Protein AF-A0A257GU95-F1 (afdb_monomer_lite)

Secondary structure (DSSP, 8-state):
-HHHHHHHHT--GGGGSHHHHHHHHHHHHHHHHHHHHHHHHHH-HHHHHHHHHHHHHHHHHHHTTSTTTS--PPPPS-S----GGGGS---EEEEEEETTS-EEEEETTT-----TT-PPPP-S-PPTT--EEEEEEEETTSEEEEE-TTS-EEEEEGGGS-B--TT-

Structure (mmCIF, N/CA/C/O backbone):
data_AF-A0A257GU95-F1
#
_entry.id   AF-A0A257GU95-F1
#
loop_
_atom_site.group_PDB
_atom_site.id
_atom_site.type_symbol
_atom_site.label_atom_id
_atom_site.label_alt_id
_atom_site.label_comp_id
_atom_site.label_asym_id
_atom_site.label_entity_id
_atom_site.label_seq_id
_atom_site.pdbx_PDB_ins_code
_atom_site.Cartn_x
_atom_site.Cartn_y
_atom_site.Cartn_z
_atom_site.occupancy
_atom_site.B_iso_or_equiv
_atom_site.auth_seq_id
_atom_site.auth_comp_id
_atom_site.auth_asym_id
_atom_site.auth_atom_id
_atom_site.pdbx_PDB_model_num
ATOM 1 N N . SER A 1 1 ? -27.402 2.562 54.698 1.00 84.69 1 SER A N 1
ATOM 2 C CA . SER A 1 1 ? -26.173 3.356 54.507 1.00 84.69 1 SER A CA 1
ATOM 3 C C . SER A 1 1 ? -26.448 4.794 54.907 1.00 84.69 1 SER A C 1
ATOM 5 O O . SER A 1 1 ? -27.525 5.275 54.567 1.00 84.69 1 SER A O 1
ATOM 7 N N . ASP A 1 2 ? -25.516 5.483 55.570 1.00 89.88 2 ASP A N 1
ATOM 8 C CA . ASP A 1 2 ? -25.673 6.904 55.936 1.00 89.88 2 ASP A CA 1
ATOM 9 C C . ASP A 1 2 ? -25.924 7.791 54.706 1.00 89.88 2 ASP A C 1
ATOM 11 O O . ASP A 1 2 ? -26.734 8.711 54.758 1.00 89.88 2 ASP A O 1
ATOM 15 N N . THR A 1 3 ? -25.332 7.449 53.555 1.00 91.06 3 THR A N 1
ATOM 16 C CA . THR A 1 3 ? -25.594 8.129 52.275 1.00 91.06 3 THR A CA 1
ATOM 17 C C . THR A 1 3 ? -27.045 8.007 51.819 1.00 91.06 3 THR A C 1
ATOM 19 O O . THR A 1 3 ? -27.658 9.002 51.457 1.00 91.06 3 THR A O 1
ATOM 22 N N . GLN A 1 4 ? -27.639 6.813 51.890 1.00 88.56 4 GLN A N 1
ATOM 23 C CA . GLN A 1 4 ? -29.052 6.621 51.537 1.00 88.56 4 GLN A CA 1
ATOM 24 C C . GLN A 1 4 ? -29.976 7.385 52.492 1.00 88.56 4 GLN A C 1
ATOM 26 O O . GLN A 1 4 ? -30.967 7.959 52.054 1.00 88.56 4 GLN A O 1
ATOM 31 N N . ALA A 1 5 ? -29.646 7.420 53.788 1.00 90.44 5 ALA A N 1
ATOM 32 C CA . ALA A 1 5 ? -30.417 8.170 54.777 1.00 90.44 5 ALA A CA 1
ATOM 33 C C . ALA A 1 5 ? -30.364 9.686 54.511 1.00 90.44 5 ALA A C 1
ATOM 35 O O . ALA A 1 5 ? -31.396 10.354 54.561 1.00 90.44 5 ALA A O 1
ATOM 36 N N . GLN A 1 6 ? -29.187 10.213 54.162 1.00 90.94 6 GLN A N 1
ATOM 37 C CA . GLN A 1 6 ? -28.996 11.617 53.795 1.00 90.94 6 GLN A CA 1
ATOM 38 C C . GLN A 1 6 ? -29.797 11.996 52.535 1.00 90.94 6 GLN A C 1
ATOM 40 O O . GLN A 1 6 ? -30.464 13.027 52.530 1.00 90.94 6 GLN A O 1
ATOM 45 N N . GLU A 1 7 ? -29.781 11.160 51.492 1.00 89.81 7 GLU A N 1
ATOM 46 C CA . GLU A 1 7 ? -30.531 11.401 50.247 1.00 89.81 7 GLU A CA 1
ATOM 47 C C . GLU A 1 7 ? -32.051 11.360 50.459 1.00 89.81 7 GLU A C 1
ATOM 49 O O . GLU A 1 7 ? -32.787 12.174 49.901 1.00 89.81 7 GLU A O 1
ATOM 54 N N . ILE A 1 8 ? -32.535 10.469 51.332 1.00 87.31 8 ILE A N 1
ATOM 55 C CA . ILE A 1 8 ? -33.953 10.422 51.711 1.00 87.31 8 ILE A CA 1
ATOM 56 C C . ILE A 1 8 ? -34.379 11.729 52.394 1.00 87.31 8 ILE A C 1
ATOM 58 O O . ILE A 1 8 ? -35.437 12.270 52.073 1.00 87.31 8 ILE A O 1
ATOM 62 N N . LEU A 1 9 ? -33.546 12.271 53.289 1.00 88.31 9 LEU A N 1
ATOM 63 C CA . LEU A 1 9 ? -33.808 13.545 53.971 1.00 88.31 9 LEU A CA 1
ATOM 64 C C . LEU A 1 9 ? -33.786 14.753 53.021 1.00 88.31 9 LEU A C 1
ATOM 66 O O . LEU A 1 9 ? -34.431 15.761 53.303 1.00 88.31 9 LEU A O 1
ATOM 70 N N . GLN A 1 10 ? -33.068 14.665 51.899 1.00 88.25 10 GLN A N 1
ATOM 71 C CA . GLN A 1 10 ? -32.977 15.730 50.895 1.00 88.25 10 GLN A CA 1
ATOM 72 C C . GLN A 1 10 ? -34.115 15.707 49.858 1.00 88.25 10 GLN A C 1
ATOM 74 O O . GLN A 1 10 ? -34.178 16.590 48.993 1.00 88.25 10 GLN A O 1
ATOM 79 N N . MET A 1 11 ? -35.035 14.737 49.920 1.00 86.69 11 MET A N 1
ATOM 80 C CA . MET A 1 11 ? -36.146 14.660 48.971 1.00 86.69 11 MET A CA 1
ATOM 81 C C . MET A 1 11 ? -37.065 15.888 49.049 1.00 86.69 11 MET A C 1
ATOM 83 O O . MET A 1 11 ? -37.473 16.345 50.115 1.00 86.69 11 MET A O 1
ATOM 87 N N . ARG A 1 12 ? -37.442 16.414 47.878 1.00 86.38 12 ARG A N 1
ATOM 88 C CA . ARG A 1 12 ? -38.394 17.527 47.743 1.00 86.38 12 ARG A CA 1
ATOM 89 C C . ARG A 1 12 ? -39.807 16.990 47.527 1.00 86.38 12 ARG A C 1
ATOM 91 O O . ARG A 1 12 ? -39.983 16.055 46.754 1.00 86.38 12 ARG A O 1
ATOM 98 N N . LEU A 1 13 ? -40.821 17.653 48.093 1.00 81.50 13 LEU A N 1
ATOM 99 C CA . LEU A 1 13 ? -42.243 17.278 47.941 1.00 81.50 13 LEU A CA 1
ATOM 100 C C . LEU A 1 13 ? -42.692 17.124 46.472 1.00 81.50 13 LEU A C 1
ATOM 102 O O . LEU A 1 13 ? -43.528 16.282 46.170 1.00 81.50 13 LEU A O 1
ATOM 106 N N . GLN A 1 14 ? -42.101 17.885 45.544 1.00 77.38 14 GLN A N 1
ATOM 107 C CA . GLN A 1 14 ? -42.372 17.792 44.100 1.00 77.38 14 GLN A CA 1
ATOM 108 C C . GLN A 1 14 ? -42.017 16.419 43.491 1.00 77.38 14 GLN A C 1
ATOM 110 O O . GLN A 1 14 ? -42.630 16.018 42.506 1.00 77.38 14 GLN A O 1
ATOM 115 N N . ARG A 1 15 ? -41.066 15.684 44.090 1.00 76.62 15 ARG A N 1
ATOM 116 C CA . ARG A 1 15 ? -40.647 14.337 43.657 1.00 76.62 15 ARG A CA 1
ATOM 117 C C . ARG A 1 15 ? -41.579 13.217 44.129 1.00 76.62 15 ARG A C 1
ATOM 119 O O . ARG A 1 15 ? -41.392 12.076 43.736 1.00 76.62 15 ARG A O 1
ATOM 126 N N . LEU A 1 16 ? -42.582 13.533 44.950 1.00 77.31 16 LEU A N 1
ATOM 127 C CA . LEU A 1 16 ? -43.563 12.570 45.467 1.00 77.31 16 LEU A CA 1
ATOM 128 C C . LEU A 1 16 ? -44.843 12.515 44.614 1.00 77.31 16 LEU A C 1
ATOM 130 O O . LEU A 1 16 ? -45.862 11.984 45.050 1.00 77.31 16 LEU A O 1
ATOM 134 N N . THR A 1 17 ? -44.820 13.098 43.413 1.00 88.81 17 THR A N 1
ATOM 135 C CA . THR A 1 17 ? -45.915 12.952 42.447 1.00 88.81 17 THR A CA 1
ATOM 136 C C . THR A 1 17 ? -45.807 11.603 41.735 1.00 88.81 17 THR A C 1
ATOM 138 O O . THR A 1 17 ? -44.704 11.103 41.523 1.00 88.81 17 THR A O 1
ATOM 141 N N . GLY A 1 18 ? -46.940 11.020 41.322 1.00 88.12 18 GLY A N 1
ATOM 142 C CA . GLY A 1 18 ? -46.940 9.719 40.632 1.00 88.12 18 GLY A CA 1
ATOM 143 C C . GLY A 1 18 ? -46.073 9.706 39.366 1.00 88.12 18 GLY A C 1
ATOM 144 O O . GLY A 1 18 ? -45.366 8.742 39.114 1.00 88.12 18 GLY A O 1
ATOM 145 N N . LEU A 1 19 ? -46.028 10.826 38.638 1.00 89.50 19 LEU A N 1
ATOM 146 C CA . LEU A 1 19 ? -45.225 10.958 37.420 1.00 89.50 19 LEU A CA 1
ATOM 147 C C . LEU A 1 19 ? -43.711 10.925 37.693 1.00 89.50 19 LEU A C 1
ATOM 149 O O . LEU A 1 19 ? -42.955 10.387 36.891 1.00 89.50 19 LEU A O 1
ATOM 153 N N . GLU A 1 20 ? -43.256 11.474 38.820 1.00 88.69 20 GLU A N 1
ATOM 154 C CA . GLU A 1 20 ? -41.846 11.389 39.226 1.00 88.69 20 GLU A CA 1
ATOM 155 C C . GLU A 1 20 ? -41.491 9.989 39.742 1.00 88.69 20 GLU A C 1
ATOM 157 O O . GLU A 1 20 ? -40.396 9.498 39.478 1.00 88.69 20 GLU A O 1
ATOM 162 N N . GLN A 1 21 ? -42.430 9.302 40.399 1.00 85.56 21 GLN A N 1
ATOM 163 C CA . GLN A 1 21 ? -42.246 7.905 40.791 1.00 85.56 21 GLN A CA 1
ATOM 164 C C . GLN A 1 21 ? -42.113 6.987 39.568 1.00 85.56 21 GLN A C 1
ATOM 166 O O . GLN A 1 21 ? -41.198 6.165 39.520 1.00 85.56 21 GLN A O 1
ATOM 171 N N . ASP A 1 22 ? -42.975 7.158 38.565 1.00 91.44 22 ASP A N 1
ATOM 172 C CA . ASP A 1 22 ? -42.918 6.381 37.324 1.00 91.44 22 ASP A CA 1
ATOM 173 C C . ASP A 1 22 ? -41.601 6.611 36.570 1.00 91.44 22 ASP A C 1
ATOM 175 O O . ASP A 1 22 ? -41.001 5.652 36.082 1.00 91.44 22 ASP A O 1
ATOM 179 N N . LYS A 1 23 ? -41.099 7.856 36.535 1.00 92.56 23 LYS A N 1
ATOM 180 C CA . LYS A 1 23 ? -39.776 8.173 35.969 1.00 92.56 23 LYS A CA 1
ATOM 181 C C . LYS A 1 23 ? -38.646 7.448 36.690 1.00 92.56 23 LYS A C 1
ATOM 183 O O . LYS A 1 23 ? -37.810 6.855 36.024 1.00 92.56 23 LYS A O 1
ATOM 188 N N . ILE A 1 24 ? -38.636 7.453 38.025 1.00 89.50 24 ILE A N 1
ATOM 189 C CA . ILE A 1 24 ? -37.602 6.762 38.814 1.00 89.50 24 ILE A CA 1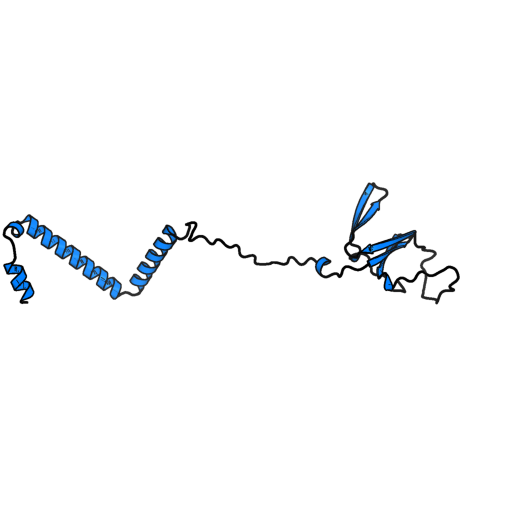
ATOM 190 C C . ILE A 1 24 ? -37.640 5.255 38.546 1.00 89.50 24 ILE A C 1
ATOM 192 O O . ILE A 1 24 ? -36.600 4.614 38.424 1.00 89.50 24 ILE A O 1
ATOM 196 N N . VAL A 1 25 ? -38.836 4.671 38.437 1.00 92.75 25 VAL A N 1
ATOM 197 C CA . VAL A 1 25 ? -38.987 3.246 38.116 1.00 92.75 25 VAL A CA 1
ATOM 198 C C . VAL A 1 25 ? -38.513 2.944 36.692 1.00 92.75 25 VAL A C 1
ATOM 200 O O . VAL A 1 25 ? -37.932 1.883 36.468 1.00 92.75 25 VAL A O 1
ATOM 203 N N . ALA A 1 26 ? -38.750 3.844 35.735 1.00 95.94 26 ALA A N 1
ATOM 204 C CA . ALA A 1 26 ? -38.247 3.710 34.371 1.00 95.94 26 ALA A CA 1
ATOM 205 C C . ALA A 1 26 ? -36.714 3.800 34.324 1.00 95.94 26 ALA A C 1
ATOM 207 O O . ALA A 1 26 ? -36.079 2.870 33.836 1.00 95.94 26 ALA A O 1
ATOM 208 N N . GLU A 1 27 ? -36.129 4.836 34.927 1.00 95.44 27 GLU A N 1
ATOM 209 C CA . GLU A 1 27 ? -34.675 5.030 35.017 1.00 95.44 27 GLU A CA 1
ATOM 210 C C . GLU A 1 27 ? -34.001 3.840 35.712 1.00 95.44 27 GLU A C 1
ATOM 212 O O . GLU A 1 27 ? -33.011 3.308 35.223 1.00 95.44 27 GLU A O 1
ATOM 217 N N . TYR A 1 28 ? -34.581 3.337 36.807 1.00 96.00 28 TYR A N 1
ATOM 218 C CA . TYR A 1 28 ? -34.086 2.131 37.468 1.00 96.00 28 TYR A CA 1
ATOM 219 C C . TYR A 1 28 ? -34.043 0.926 36.519 1.00 96.00 28 TYR A C 1
ATOM 221 O O . TYR A 1 28 ? -33.064 0.182 36.519 1.00 96.00 28 TYR A O 1
ATOM 229 N N . LYS A 1 29 ? -35.084 0.719 35.702 1.00 96.88 29 LYS A N 1
ATOM 230 C CA . LYS A 1 29 ? -35.111 -0.384 34.729 1.00 96.88 29 LYS A CA 1
ATOM 231 C C . LYS A 1 29 ? -34.067 -0.206 33.630 1.00 96.88 29 LYS A C 1
ATOM 233 O O . LYS A 1 29 ? -33.438 -1.192 33.263 1.00 96.88 29 LYS A O 1
ATOM 238 N N . GLU A 1 30 ? -33.885 1.013 33.128 1.00 97.62 30 GLU A N 1
ATOM 239 C CA . GLU A 1 30 ? -32.867 1.336 32.120 1.00 97.62 30 GLU A CA 1
ATOM 240 C C . GLU A 1 30 ? -31.460 1.066 32.660 1.00 97.62 30 GLU A C 1
ATOM 242 O O . GLU A 1 30 ? -30.712 0.297 32.062 1.00 97.62 30 GLU A O 1
ATOM 247 N N . VAL A 1 31 ? -31.143 1.581 33.852 1.00 97.44 31 VAL A N 1
ATOM 248 C CA . VAL A 1 31 ? -29.845 1.360 34.508 1.00 97.44 31 VAL A CA 1
ATOM 249 C C . VAL A 1 31 ? -29.598 -0.127 34.767 1.00 97.44 31 VAL A C 1
ATOM 251 O O . VAL A 1 31 ? -28.495 -0.622 34.546 1.00 97.44 31 VAL A O 1
ATOM 254 N N . MET A 1 32 ? -30.612 -0.875 35.211 1.00 97.25 32 MET A N 1
ATOM 255 C CA . MET A 1 32 ? -30.470 -2.320 35.410 1.00 97.25 32 MET A CA 1
ATOM 256 C C . MET A 1 32 ? -30.204 -3.068 34.096 1.00 97.25 32 MET A C 1
ATOM 258 O O . MET A 1 32 ? -29.413 -4.010 34.103 1.00 97.25 32 MET A O 1
ATOM 262 N N . ALA A 1 33 ? -30.816 -2.645 32.987 1.00 97.56 33 ALA A N 1
ATOM 263 C CA . ALA A 1 33 ? -30.570 -3.223 31.667 1.00 97.56 33 ALA A CA 1
ATOM 264 C C . ALA A 1 33 ? -29.155 -2.905 31.151 1.00 97.56 33 ALA A C 1
ATOM 266 O O . ALA A 1 33 ? -28.490 -3.788 30.613 1.00 97.56 33 ALA A O 1
ATOM 267 N N . GLU A 1 34 ? -28.661 -1.681 31.363 1.00 97.56 34 GLU A N 1
ATOM 268 C CA . GLU A 1 34 ? -27.276 -1.313 31.036 1.00 97.56 34 GLU A CA 1
ATOM 269 C C . GLU A 1 34 ? -26.266 -2.136 31.840 1.00 97.56 34 GLU A C 1
ATOM 271 O O . GLU A 1 34 ? -25.295 -2.646 31.284 1.00 97.56 34 GLU A O 1
ATOM 276 N N . ILE A 1 35 ? -26.503 -2.319 33.144 1.00 97.25 35 ILE A N 1
ATOM 277 C CA . ILE A 1 35 ? -25.641 -3.149 33.996 1.00 97.25 35 ILE A CA 1
ATOM 278 C C . ILE A 1 35 ? -25.596 -4.588 33.476 1.00 97.25 35 ILE A C 1
ATOM 280 O O . ILE A 1 35 ? -24.518 -5.179 33.422 1.00 97.25 35 ILE A O 1
ATOM 284 N N . GLU A 1 36 ? -26.743 -5.156 33.098 1.00 97.38 36 GLU A N 1
ATOM 285 C CA . GLU A 1 36 ? -26.806 -6.504 32.530 1.00 97.38 36 GLU A CA 1
ATOM 286 C C . GLU A 1 36 ? -25.997 -6.604 31.231 1.00 97.38 36 GLU A C 1
ATOM 288 O O . GLU A 1 36 ? -25.194 -7.529 31.083 1.00 97.38 36 GLU A O 1
ATOM 293 N N . ASP A 1 37 ? -26.131 -5.626 30.332 1.00 96.62 37 ASP A N 1
ATOM 294 C CA . ASP A 1 37 ? -25.375 -5.605 29.080 1.00 96.62 37 ASP A CA 1
ATOM 295 C C . ASP A 1 37 ? -23.864 -5.466 29.316 1.00 96.62 37 ASP A C 1
ATOM 297 O O . ASP A 1 37 ? -23.074 -6.234 28.761 1.00 96.62 37 ASP A O 1
ATOM 301 N N . PHE A 1 38 ? -23.444 -4.559 30.202 1.00 96.62 38 PHE A N 1
ATOM 302 C CA . PHE A 1 38 ? -22.032 -4.388 30.546 1.00 96.62 38 PHE A CA 1
ATOM 303 C C . PHE A 1 38 ? -21.440 -5.637 31.197 1.00 96.62 38 PHE A C 1
ATOM 305 O O . PHE A 1 38 ? -20.312 -6.018 30.879 1.00 96.62 38 PHE A O 1
ATOM 312 N N . LEU A 1 39 ? -22.185 -6.309 32.077 1.00 96.75 39 LEU A N 1
ATOM 313 C CA . LEU A 1 39 ? -21.743 -7.575 32.658 1.00 96.75 39 LEU A CA 1
ATOM 314 C C . LEU A 1 39 ? -21.618 -8.670 31.596 1.00 96.75 39 LEU A C 1
ATOM 316 O O . LEU A 1 39 ? -20.654 -9.434 31.640 1.00 96.75 39 LEU A O 1
ATOM 320 N N . ASP A 1 40 ? -22.529 -8.730 30.624 1.00 96.69 40 ASP A N 1
ATOM 321 C CA . ASP A 1 40 ? -22.445 -9.695 29.527 1.00 96.69 40 ASP A CA 1
ATOM 322 C C . ASP A 1 40 ? -21.246 -9.422 28.602 1.00 96.69 40 ASP A C 1
ATOM 324 O O . ASP A 1 40 ? -20.558 -10.361 28.193 1.00 96.69 40 ASP A O 1
ATOM 328 N N . ILE A 1 41 ? -20.929 -8.148 28.339 1.00 96.00 41 ILE A N 1
ATOM 329 C CA . ILE A 1 41 ? -19.714 -7.740 27.614 1.00 96.00 41 ILE A CA 1
ATOM 330 C C . ILE A 1 41 ? -18.458 -8.169 28.382 1.00 96.00 41 ILE A C 1
ATOM 332 O O . ILE A 1 41 ? -17.557 -8.772 27.798 1.00 96.00 41 ILE A O 1
ATOM 336 N N . LEU A 1 42 ? -18.394 -7.899 29.690 1.00 95.25 42 LEU A N 1
ATOM 337 C CA . LEU A 1 42 ? -17.243 -8.259 30.526 1.00 95.25 42 LEU A CA 1
ATOM 338 C C . LEU A 1 42 ? -17.074 -9.779 30.673 1.00 95.25 42 LEU A C 1
ATOM 340 O O . LEU A 1 42 ? -15.947 -10.263 30.781 1.00 95.25 42 LEU A O 1
ATOM 344 N N . ALA A 1 43 ? -18.172 -10.536 30.667 1.00 96.69 43 ALA A N 1
ATOM 345 C CA . ALA A 1 43 ? -18.152 -11.990 30.793 1.00 96.69 43 ALA A CA 1
ATOM 346 C C . ALA A 1 43 ? -17.767 -12.713 29.491 1.00 96.69 43 ALA A C 1
ATOM 348 O O . ALA A 1 43 ? -17.253 -13.833 29.551 1.00 96.69 43 ALA A O 1
ATOM 349 N N . LYS A 1 44 ? -18.014 -12.107 28.320 1.00 96.81 44 LYS A N 1
ATOM 350 C CA . LYS A 1 44 ? -17.821 -12.734 27.001 1.00 96.81 44 LYS A CA 1
ATOM 351 C C . LYS A 1 44 ? -16.776 -11.982 26.160 1.00 96.81 44 LYS A C 1
ATOM 353 O O . LYS A 1 44 ? -17.129 -11.059 25.426 1.00 96.81 44 LYS A O 1
ATOM 358 N N . PRO A 1 45 ? -15.507 -12.434 26.140 1.00 94.81 45 PRO A N 1
ATOM 359 C CA . PRO A 1 45 ? -14.449 -11.829 25.318 1.00 94.81 45 PRO A CA 1
ATOM 360 C C . PRO A 1 45 ? -14.766 -11.755 23.812 1.00 94.81 45 PRO A C 1
ATOM 362 O O . PRO A 1 45 ? -14.286 -10.865 23.108 1.00 94.81 45 PRO A O 1
ATOM 365 N N . GLU A 1 46 ? -15.594 -12.673 23.307 1.00 95.81 46 GLU A N 1
ATOM 366 C CA . GLU A 1 46 ? -16.073 -12.660 21.920 1.00 95.81 46 GLU A CA 1
ATOM 367 C C . GLU A 1 46 ? -16.902 -11.404 21.617 1.00 95.81 46 GLU A C 1
ATOM 369 O O . GLU A 1 46 ? -16.689 -10.774 20.583 1.00 95.81 46 GLU A O 1
ATOM 374 N N . ARG A 1 47 ? -17.777 -10.976 22.543 1.00 95.31 47 ARG A N 1
ATOM 375 C CA . ARG A 1 47 ? -18.562 -9.739 22.394 1.00 95.31 47 ARG A CA 1
ATOM 376 C C . ARG A 1 47 ? -17.664 -8.514 22.307 1.00 95.31 47 ARG A C 1
ATOM 378 O O . ARG A 1 47 ? -17.889 -7.663 21.456 1.00 95.31 47 ARG A O 1
ATOM 385 N N . VAL A 1 48 ? -16.627 -8.450 23.141 1.00 95.38 48 VAL A N 1
ATOM 386 C CA . VAL A 1 48 ? -15.642 -7.357 23.106 1.00 95.38 48 VAL A CA 1
ATOM 387 C C . VAL A 1 48 ? -14.966 -7.292 21.737 1.00 95.38 48 VAL A C 1
ATOM 389 O O . VAL A 1 48 ? -14.814 -6.217 21.167 1.00 95.38 48 VAL A O 1
ATOM 392 N N . SER A 1 49 ? -14.605 -8.448 21.177 1.00 95.12 49 SER A N 1
ATOM 393 C CA . SER A 1 49 ? -13.957 -8.520 19.864 1.00 95.12 49 SER A CA 1
ATOM 394 C C . SER A 1 49 ? -14.880 -8.058 18.731 1.00 95.12 49 SER A C 1
ATOM 396 O O . SER A 1 49 ? -14.414 -7.390 17.811 1.00 95.12 49 SER A O 1
ATOM 398 N N . VAL A 1 50 ? -16.179 -8.374 18.812 1.00 97.12 50 VAL A N 1
ATOM 399 C CA . VAL A 1 50 ? -17.198 -7.873 17.873 1.00 97.12 50 VAL A CA 1
ATOM 400 C C . VAL A 1 50 ? -17.320 -6.353 17.973 1.00 97.12 50 VAL A C 1
ATOM 402 O O . VAL A 1 50 ? -17.177 -5.682 16.957 1.00 97.12 50 VAL A O 1
ATOM 405 N N . ILE A 1 51 ? -17.466 -5.808 19.187 1.00 96.62 51 ILE A N 1
ATOM 406 C CA . ILE A 1 51 ? -17.561 -4.355 19.419 1.00 96.62 51 ILE A CA 1
ATOM 407 C C . ILE A 1 51 ? -16.333 -3.634 18.849 1.00 96.62 51 ILE A C 1
ATOM 409 O O . ILE A 1 51 ? -16.477 -2.683 18.086 1.00 96.62 51 ILE A O 1
ATOM 413 N N . ILE A 1 52 ? -15.124 -4.127 19.137 1.00 96.44 52 ILE A N 1
ATOM 414 C CA . ILE A 1 52 ? -13.881 -3.558 18.594 1.00 96.44 52 ILE A CA 1
ATOM 415 C C . ILE A 1 52 ? -13.878 -3.608 17.061 1.00 96.44 52 ILE A C 1
ATOM 417 O O . ILE A 1 52 ? -13.484 -2.641 16.410 1.00 96.44 52 ILE A O 1
ATOM 421 N N . GLY A 1 53 ? -14.287 -4.733 16.469 1.00 97.12 53 GLY A N 1
ATOM 422 C CA . GLY A 1 53 ? -14.347 -4.893 15.017 1.00 97.12 53 GLY A CA 1
ATOM 423 C C . GLY A 1 53 ? -15.301 -3.897 14.358 1.00 97.12 53 GLY A C 1
ATOM 424 O O . GLY A 1 53 ? -14.933 -3.262 13.365 1.00 97.12 53 GLY A O 1
ATOM 425 N N . ASP A 1 54 ? -16.483 -3.724 14.943 1.00 97.44 54 ASP A N 1
ATOM 426 C CA . ASP A 1 54 ? -17.507 -2.802 14.462 1.00 97.44 54 ASP A CA 1
ATOM 427 C C . ASP A 1 54 ? -17.038 -1.345 14.585 1.00 97.44 54 ASP A C 1
ATOM 429 O O . ASP A 1 54 ? -17.082 -0.598 13.605 1.00 97.44 54 ASP A O 1
ATOM 433 N N . GLU A 1 55 ? -16.489 -0.951 15.738 1.00 96.88 55 GLU A N 1
ATOM 434 C CA . GLU A 1 55 ? -15.950 0.396 15.966 1.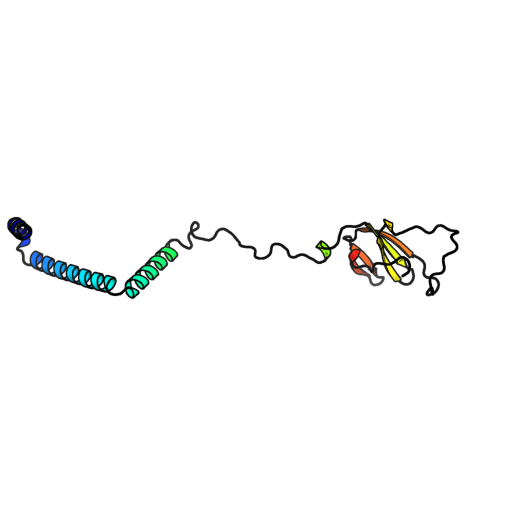00 96.88 55 GLU A CA 1
ATOM 435 C C . GLU A 1 55 ? -14.795 0.728 15.009 1.00 96.88 55 GLU A C 1
ATOM 437 O O . GLU A 1 55 ? -14.786 1.790 14.379 1.00 96.88 55 GLU A O 1
ATOM 442 N N . LEU A 1 56 ? -13.841 -0.192 14.821 1.00 95.88 56 LEU A N 1
ATOM 443 C CA . LEU A 1 56 ? -12.761 -0.021 13.841 1.00 95.88 56 LEU A CA 1
ATOM 444 C C . LEU A 1 56 ? -13.304 0.075 12.409 1.00 95.88 56 LEU A C 1
ATOM 446 O O . LEU A 1 56 ? -12.770 0.829 11.587 1.00 95.88 56 LEU A O 1
ATOM 450 N N . GLY A 1 57 ? -14.370 -0.668 12.106 1.00 94.88 57 GLY A N 1
ATOM 451 C CA . GLY A 1 57 ? -15.104 -0.581 10.849 1.00 94.88 57 GLY A CA 1
ATOM 452 C C . GLY A 1 57 ? -15.694 0.811 10.623 1.00 94.88 57 GLY A C 1
ATOM 453 O O . GLY A 1 57 ? -15.478 1.394 9.557 1.00 94.88 57 GLY A O 1
ATOM 454 N N . HIS A 1 58 ? -16.364 1.369 11.632 1.00 95.06 58 HIS A N 1
ATOM 455 C CA . HIS A 1 58 ? -16.916 2.724 11.599 1.00 95.06 58 HIS A CA 1
ATOM 456 C C . HIS A 1 58 ? -15.829 3.782 11.382 1.00 95.06 58 HIS A C 1
ATOM 458 O O . HIS A 1 58 ? -15.939 4.588 10.457 1.00 95.06 58 HIS A O 1
ATOM 464 N N . VAL A 1 59 ? -14.724 3.715 12.131 1.00 92.44 59 VAL A N 1
ATOM 465 C CA . VAL A 1 59 ? -13.583 4.634 11.966 1.00 92.44 59 VAL A CA 1
ATOM 466 C C . VAL A 1 59 ? -12.996 4.541 10.554 1.00 92.44 59 VAL A C 1
ATOM 468 O O . VAL A 1 59 ? -12.699 5.555 9.919 1.00 92.44 59 VAL A O 1
ATOM 471 N N . LYS A 1 60 ? -12.850 3.327 10.010 1.00 89.94 60 LYS A N 1
ATOM 472 C CA . LYS A 1 60 ? -12.367 3.133 8.637 1.00 89.94 60 LYS A CA 1
ATOM 473 C C . LYS A 1 60 ? -13.325 3.727 7.601 1.00 89.94 60 LYS A C 1
ATOM 475 O O . LYS A 1 60 ? -12.848 4.261 6.601 1.00 89.94 60 LYS A O 1
ATOM 480 N N . GLN A 1 61 ? -14.638 3.625 7.795 1.00 89.44 61 GLN A N 1
ATOM 481 C CA . GLN A 1 61 ? -15.622 4.208 6.877 1.00 89.44 61 GLN A CA 1
ATOM 482 C C . GLN A 1 61 ? -15.608 5.737 6.929 1.00 89.44 61 GLN A C 1
ATOM 484 O O . GLN A 1 61 ? -15.613 6.378 5.882 1.00 89.44 61 GLN A O 1
ATOM 489 N N . GLU A 1 62 ? -15.529 6.310 8.128 1.00 90.31 62 GLU A N 1
ATOM 490 C CA . GLU A 1 62 ? -15.550 7.758 8.330 1.00 90.31 62 GLU A CA 1
ATOM 491 C C . GLU A 1 62 ? -14.252 8.434 7.848 1.00 90.31 62 GLU A C 1
ATOM 493 O O . GLU A 1 62 ? -14.292 9.498 7.227 1.00 90.31 62 GLU A O 1
ATOM 498 N N . PHE A 1 63 ? -13.090 7.799 8.058 1.00 87.69 63 PHE A N 1
ATOM 499 C CA . PHE A 1 63 ? -11.786 8.433 7.814 1.00 87.69 63 PHE A CA 1
ATOM 500 C C . PHE A 1 63 ? -10.921 7.771 6.732 1.00 87.69 63 PHE A C 1
ATOM 502 O O . PHE A 1 63 ? -9.989 8.400 6.225 1.00 87.69 63 PHE A O 1
ATOM 509 N N . GLY A 1 64 ? -11.195 6.524 6.344 1.00 82.19 64 GLY A N 1
ATOM 510 C CA . GLY A 1 64 ? -10.286 5.722 5.515 1.00 82.19 64 GLY A CA 1
ATOM 511 C C . GLY A 1 64 ? -10.168 6.171 4.057 1.00 82.19 64 GLY A C 1
ATOM 512 O O . GLY A 1 64 ? -9.109 6.005 3.456 1.00 82.19 64 GLY A O 1
ATOM 513 N N . GLN A 1 65 ? -11.221 6.760 3.482 1.00 74.56 65 GLN A N 1
ATOM 514 C CA . GLN A 1 65 ? -11.212 7.255 2.094 1.00 74.56 65 GLN A CA 1
ATOM 515 C C . GLN A 1 65 ? -10.979 8.766 1.980 1.00 74.56 65 GLN A C 1
ATOM 517 O O . GLN A 1 65 ? -10.907 9.312 0.879 1.00 74.56 65 GLN A O 1
ATOM 522 N N . THR A 1 66 ? -10.825 9.458 3.105 1.00 81.75 66 THR A N 1
ATOM 523 C CA . THR A 1 66 ? -10.512 10.886 3.112 1.00 81.75 66 THR A CA 1
ATOM 524 C C . THR A 1 66 ? -9.129 11.117 2.499 1.00 81.75 66 THR A C 1
ATOM 526 O O . THR A 1 66 ? -8.247 10.266 2.588 1.00 81.75 66 THR A O 1
ATOM 529 N N . LYS A 1 67 ? -8.886 12.300 1.919 1.00 70.00 67 LYS A N 1
ATOM 530 C CA . LYS A 1 67 ? -7.580 12.699 1.345 1.00 70.00 67 LYS A CA 1
ATOM 531 C C . LYS A 1 67 ? -6.378 12.451 2.282 1.00 70.00 67 LYS A C 1
ATOM 533 O O . LYS A 1 67 ? -5.263 12.269 1.803 1.00 70.00 67 LYS A O 1
ATOM 538 N N . LEU A 1 68 ? -6.603 12.475 3.600 1.00 73.50 68 LEU A N 1
ATOM 539 C CA . LEU A 1 68 ? -5.620 12.146 4.640 1.00 73.50 68 LEU A CA 1
ATOM 540 C C . LEU A 1 68 ? -5.425 10.633 4.853 1.00 73.50 68 LEU A C 1
ATOM 542 O O . LEU A 1 68 ? -4.302 10.216 5.114 1.00 73.50 68 LEU A O 1
ATOM 546 N N . GLY A 1 69 ? -6.491 9.833 4.755 1.00 73.62 69 GLY A N 1
ATOM 547 C CA . GLY A 1 69 ? -6.472 8.384 5.000 1.00 73.62 69 GLY A CA 1
ATOM 548 C C . GLY A 1 69 ? -6.122 7.548 3.766 1.00 73.62 69 GLY A C 1
ATOM 549 O O . GLY A 1 69 ? -5.567 6.457 3.891 1.00 73.62 69 GLY A O 1
ATOM 550 N N . ALA A 1 70 ? -6.389 8.070 2.567 1.00 81.69 70 ALA A N 1
ATOM 551 C CA . ALA A 1 70 ? -6.060 7.394 1.323 1.00 81.69 70 ALA A CA 1
ATOM 552 C C . ALA A 1 70 ? -4.539 7.294 1.129 1.00 81.69 70 ALA A C 1
ATOM 554 O O . ALA A 1 70 ? -3.788 8.257 1.322 1.00 81.69 70 ALA A O 1
ATOM 555 N N . ARG A 1 71 ? -4.075 6.122 0.681 1.00 83.12 71 ARG A N 1
ATOM 556 C CA . ARG A 1 71 ? -2.667 5.914 0.340 1.00 83.12 71 ARG A CA 1
ATOM 557 C C . ARG A 1 71 ? -2.271 6.854 -0.800 1.00 83.12 71 ARG A C 1
ATOM 559 O O . ARG A 1 71 ? -2.779 6.748 -1.909 1.00 83.12 71 ARG A O 1
ATOM 566 N N . ARG A 1 72 ? -1.321 7.748 -0.524 1.00 84.56 72 ARG A N 1
ATOM 567 C CA . ARG A 1 72 ? -0.815 8.727 -1.501 1.00 84.56 72 ARG A CA 1
ATOM 568 C C . ARG A 1 72 ? 0.280 8.173 -2.414 1.00 84.56 72 ARG A C 1
ATOM 570 O O . ARG A 1 72 ? 0.499 8.720 -3.486 1.00 84.56 72 ARG A O 1
ATOM 577 N N . SER A 1 73 ? 0.997 7.145 -1.966 1.00 86.00 73 SER A N 1
ATOM 578 C CA . SER A 1 73 ? 2.122 6.551 -2.689 1.00 86.00 73 SER A CA 1
ATOM 579 C C . SER A 1 73 ? 1.691 5.377 -3.564 1.00 86.00 73 SER A C 1
ATOM 581 O O . SER A 1 73 ? 0.872 4.552 -3.155 1.00 86.00 73 SER A O 1
ATOM 583 N N . LEU A 1 74 ? 2.300 5.280 -4.744 1.00 84.00 74 LEU A N 1
ATOM 584 C CA . LEU A 1 74 ? 2.258 4.099 -5.600 1.00 84.00 74 LEU A CA 1
ATOM 585 C C . LEU A 1 74 ? 3.437 3.186 -5.232 1.00 84.00 74 LEU A C 1
ATOM 587 O O . LEU A 1 74 ? 4.524 3.679 -4.939 1.00 84.00 74 LEU A O 1
ATOM 591 N N . VAL A 1 75 ? 3.226 1.870 -5.228 1.00 83.06 75 VAL A N 1
ATOM 592 C CA . VAL A 1 75 ? 4.328 0.898 -5.151 1.00 83.06 75 VAL A CA 1
ATOM 593 C C . VAL A 1 75 ? 4.538 0.334 -6.536 1.00 83.06 75 VAL A C 1
ATOM 595 O O . VAL A 1 75 ? 3.645 -0.311 -7.078 1.00 83.06 75 VAL A O 1
ATOM 598 N N . GLU A 1 76 ? 5.722 0.568 -7.082 1.00 81.44 76 GLU A N 1
ATOM 599 C CA . GLU A 1 76 ? 6.176 -0.095 -8.296 1.00 81.44 76 GLU A CA 1
ATOM 600 C C . GLU A 1 76 ? 6.905 -1.380 -7.907 1.00 81.44 76 GLU A C 1
ATOM 602 O O . GLU A 1 76 ? 7.858 -1.366 -7.131 1.00 81.44 76 GLU A O 1
ATOM 607 N N . HIS A 1 77 ? 6.410 -2.511 -8.408 1.00 71.19 77 HIS A N 1
ATOM 608 C CA . HIS A 1 77 ? 6.940 -3.837 -8.083 1.00 71.19 77 HIS A CA 1
ATOM 609 C C . HIS A 1 77 ? 8.149 -4.240 -8.941 1.00 71.19 77 HIS A C 1
ATOM 611 O O . HIS A 1 77 ? 8.850 -5.184 -8.586 1.00 71.19 77 HIS A O 1
ATOM 617 N N . SER A 1 78 ? 8.412 -3.532 -10.040 1.00 68.81 78 SER A N 1
ATOM 618 C CA . SER A 1 78 ? 9.592 -3.718 -10.883 1.00 68.81 78 SER A CA 1
ATOM 619 C C . SER A 1 78 ? 10.044 -2.359 -11.402 1.00 68.81 78 SER A C 1
ATOM 621 O O . SER A 1 78 ? 9.251 -1.651 -12.015 1.00 68.81 78 SER A O 1
ATOM 623 N N . SER A 1 79 ? 11.298 -1.988 -11.141 1.00 60.66 79 SER A N 1
ATOM 624 C CA . SER A 1 79 ? 11.905 -0.746 -11.640 1.00 60.66 79 SER A CA 1
ATOM 625 C C . SER A 1 79 ? 12.802 -0.973 -12.862 1.00 60.66 79 SER A C 1
ATOM 627 O O . SER A 1 79 ? 13.491 -0.050 -13.286 1.00 60.66 79 SER A O 1
ATOM 629 N N . PHE A 1 80 ? 12.837 -2.196 -13.403 1.00 61.16 80 PHE A N 1
ATOM 630 C CA . PHE A 1 80 ? 13.745 -2.587 -14.478 1.00 61.16 80 PHE A CA 1
ATOM 631 C C . PHE A 1 80 ? 13.097 -3.636 -15.390 1.00 61.16 80 PHE A C 1
ATOM 633 O O . PHE A 1 80 ? 13.198 -4.834 -15.131 1.00 61.16 80 PHE 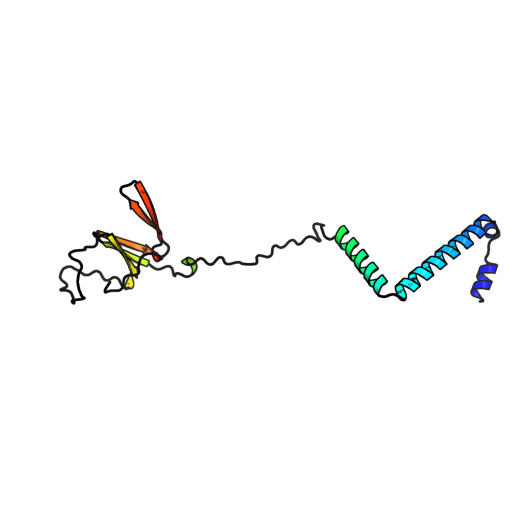A O 1
ATOM 640 N N . ASP A 1 81 ? 12.478 -3.198 -16.486 1.00 63.88 81 ASP A N 1
ATOM 641 C CA . ASP A 1 81 ? 12.409 -4.028 -17.694 1.00 63.88 81 ASP A CA 1
ATOM 642 C C . ASP A 1 81 ? 13.785 -3.932 -18.367 1.00 63.88 81 ASP A C 1
ATOM 644 O O . ASP A 1 81 ? 14.013 -3.086 -19.228 1.00 63.88 81 ASP A O 1
ATOM 648 N N . LEU A 1 82 ? 14.748 -4.736 -17.898 1.00 69.06 82 LEU A N 1
ATOM 649 C CA . LEU A 1 82 ? 16.053 -4.854 -18.553 1.00 69.06 82 LEU A CA 1
ATOM 650 C C . LEU A 1 82 ? 15.845 -5.530 -19.905 1.00 69.06 82 LEU A C 1
ATOM 652 O O . LEU A 1 82 ? 15.508 -6.714 -19.979 1.00 69.06 82 LEU A O 1
ATOM 656 N N . SER A 1 83 ? 16.053 -4.775 -20.975 1.00 71.38 83 SER A N 1
ATOM 657 C CA . SER A 1 83 ? 16.109 -5.323 -22.319 1.00 71.38 83 SER A CA 1
ATOM 658 C C . SER A 1 83 ? 17.462 -6.006 -22.536 1.00 71.38 83 SER A C 1
ATOM 660 O O . SER A 1 83 ? 18.459 -5.683 -21.890 1.00 71.38 83 SER A O 1
ATOM 662 N N . THR A 1 84 ? 17.538 -6.969 -23.458 1.00 78.69 84 THR A N 1
ATOM 663 C CA . THR A 1 84 ? 18.822 -7.599 -23.816 1.00 78.69 84 THR A CA 1
ATOM 664 C C . THR A 1 84 ? 19.842 -6.586 -24.333 1.00 78.69 84 THR A C 1
ATOM 666 O O . THR A 1 84 ? 21.038 -6.810 -24.179 1.00 78.69 84 THR A O 1
ATOM 669 N N . GLU A 1 85 ? 19.375 -5.476 -24.911 1.00 81.75 85 GLU A N 1
ATOM 670 C CA . GLU A 1 85 ? 20.213 -4.361 -25.355 1.00 81.75 85 GLU A CA 1
ATOM 671 C C . GLU A 1 85 ? 20.952 -3.703 -24.179 1.00 81.75 85 GLU A C 1
ATOM 673 O O . GLU A 1 85 ? 22.143 -3.437 -24.297 1.00 81.75 85 GLU A O 1
ATOM 678 N N . ASP A 1 86 ? 20.312 -3.561 -23.012 1.00 83.06 86 ASP A N 1
ATOM 679 C CA . ASP A 1 86 ? 20.916 -2.932 -21.824 1.00 83.06 86 ASP A CA 1
ATOM 680 C C . ASP A 1 86 ? 22.106 -3.725 -21.247 1.00 83.06 86 ASP A C 1
ATOM 682 O O . ASP A 1 86 ? 22.901 -3.197 -20.468 1.00 83.06 86 ASP A O 1
ATOM 686 N N . LEU A 1 87 ? 22.241 -5.004 -21.617 1.00 86.81 87 LEU A N 1
ATOM 687 C CA . LEU A 1 87 ? 23.354 -5.869 -21.210 1.00 86.81 87 LEU A CA 1
ATOM 688 C C . LEU A 1 87 ? 24.556 -5.793 -22.164 1.00 86.81 87 LEU A C 1
ATOM 690 O O . LEU A 1 87 ? 25.612 -6.357 -21.867 1.00 86.81 87 LEU A O 1
ATOM 694 N N . ILE A 1 88 ? 24.406 -5.136 -23.314 1.00 88.75 88 ILE A N 1
ATOM 695 C CA . ILE A 1 88 ? 25.432 -5.055 -24.352 1.00 88.75 88 ILE A CA 1
ATOM 696 C C . ILE A 1 88 ? 26.194 -3.745 -24.177 1.00 88.75 88 ILE A C 1
ATOM 698 O O . ILE A 1 88 ? 25.615 -2.683 -23.988 1.00 88.75 88 ILE A O 1
ATOM 702 N N . THR A 1 89 ? 27.524 -3.792 -24.232 1.00 91.06 89 THR A N 1
ATOM 703 C CA . THR A 1 89 ? 28.340 -2.587 -24.064 1.00 91.06 89 THR A CA 1
ATOM 704 C C . THR A 1 89 ? 28.428 -1.785 -25.367 1.00 91.06 89 THR A C 1
ATOM 706 O O . THR A 1 89 ? 28.801 -2.347 -26.403 1.00 91.06 89 THR A O 1
ATOM 709 N N . PRO A 1 90 ? 28.156 -0.462 -25.340 1.00 92.75 90 PRO A N 1
ATOM 710 C CA . PRO A 1 90 ? 28.357 0.405 -26.494 1.00 92.75 90 PRO A CA 1
ATOM 711 C C . PRO A 1 90 ? 29.812 0.374 -26.966 1.00 92.75 90 PRO A C 1
ATOM 713 O O . PRO A 1 90 ? 30.716 0.836 -26.270 1.00 92.75 90 PRO A O 1
ATOM 716 N N . THR A 1 91 ? 30.046 -0.173 -28.156 1.00 91.81 91 THR A N 1
ATOM 717 C CA . THR A 1 91 ? 31.379 -0.284 -28.762 1.00 91.81 91 THR A CA 1
ATOM 718 C C . THR A 1 91 ? 31.327 -0.028 -30.263 1.00 91.81 91 THR A C 1
ATOM 720 O O . THR A 1 91 ? 30.324 -0.319 -30.919 1.00 91.81 91 THR A O 1
ATOM 723 N N . ASP A 1 92 ? 32.411 0.532 -30.806 1.00 93.62 92 ASP A N 1
ATOM 724 C CA . ASP A 1 92 ? 32.536 0.790 -32.239 1.00 93.62 92 ASP A CA 1
ATOM 725 C C . ASP A 1 92 ? 32.927 -0.487 -32.983 1.00 93.62 92 ASP A C 1
ATOM 727 O O . ASP A 1 92 ? 33.972 -1.107 -32.736 1.00 93.62 92 ASP A O 1
ATOM 731 N N . MET A 1 93 ? 32.080 -0.852 -33.936 1.00 91.94 93 MET A N 1
ATOM 732 C CA . MET A 1 93 ? 32.189 -2.058 -34.738 1.00 91.94 93 MET A CA 1
ATOM 733 C C . MET A 1 93 ? 32.429 -1.687 -36.196 1.00 91.94 93 MET A C 1
ATOM 735 O O . MET A 1 93 ? 31.860 -0.733 -36.728 1.00 91.94 93 MET A O 1
ATOM 739 N N . VAL A 1 94 ? 33.258 -2.477 -36.869 1.00 91.94 94 VAL A N 1
ATOM 740 C CA . VAL A 1 94 ? 33.383 -2.460 -38.325 1.00 91.94 94 VAL A CA 1
ATOM 741 C C . VAL A 1 94 ? 32.397 -3.476 -38.875 1.00 91.94 94 VAL A C 1
ATOM 743 O O . VAL A 1 94 ? 32.545 -4.677 -38.637 1.00 91.94 94 VAL A O 1
ATOM 746 N N . VAL A 1 95 ? 31.401 -2.994 -39.611 1.00 91.62 95 VAL A N 1
ATOM 747 C CA . VAL A 1 95 ? 30.421 -3.830 -40.305 1.00 91.62 95 VAL A CA 1
ATOM 748 C C . VAL A 1 95 ? 30.857 -3.973 -41.758 1.00 91.62 95 VAL A C 1
ATOM 750 O O . VAL A 1 95 ? 31.117 -2.986 -42.448 1.00 91.62 95 VAL A O 1
ATOM 753 N N . THR A 1 96 ? 30.955 -5.218 -42.216 1.00 89.88 96 THR A N 1
ATOM 754 C CA . THR A 1 96 ? 31.322 -5.561 -43.593 1.00 89.88 96 THR A CA 1
ATOM 755 C C . THR A 1 96 ? 30.205 -6.346 -44.251 1.00 89.88 96 THR A C 1
ATOM 757 O O . THR A 1 96 ? 29.776 -7.364 -43.706 1.00 89.88 96 THR A O 1
ATOM 760 N N . LEU A 1 97 ? 29.791 -5.887 -45.431 1.00 89.62 97 LEU A N 1
ATOM 761 C CA . LEU A 1 97 ? 28.872 -6.575 -46.327 1.00 89.62 97 LEU A CA 1
ATOM 762 C C . LEU A 1 97 ? 29.638 -7.009 -47.576 1.00 89.62 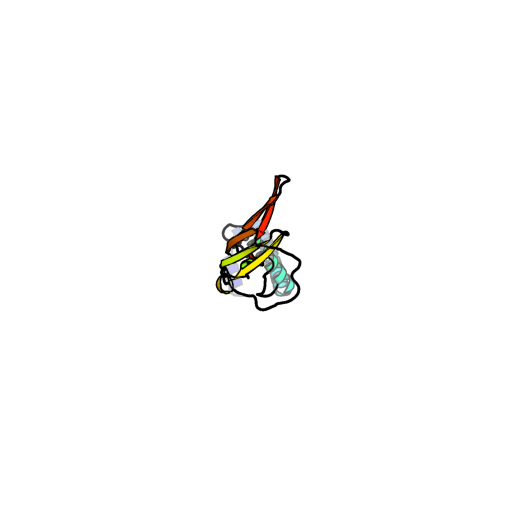97 LEU A C 1
ATOM 764 O O . LEU A 1 97 ? 30.290 -6.191 -48.232 1.00 89.62 97 LEU A O 1
ATOM 768 N N . SER A 1 98 ? 29.572 -8.294 -47.892 1.00 86.38 98 SER A N 1
ATOM 769 C CA . SER A 1 98 ? 30.184 -8.859 -49.086 1.00 86.38 98 SER A CA 1
ATOM 770 C C . SER A 1 98 ? 29.243 -8.823 -50.290 1.00 86.38 98 SER A C 1
ATOM 772 O O . SER A 1 98 ? 28.025 -8.693 -50.139 1.00 86.38 98 SER A O 1
ATOM 774 N N . HIS A 1 99 ? 29.800 -8.960 -51.494 1.00 83.50 99 HIS A N 1
ATOM 775 C CA . HIS A 1 99 ? 29.017 -8.971 -52.728 1.00 83.50 99 HIS A CA 1
ATOM 776 C C . HIS A 1 99 ? 28.041 -10.156 -52.791 1.00 83.50 99 HIS A C 1
ATOM 778 O O . HIS A 1 99 ? 26.926 -10.017 -53.294 1.00 83.50 99 HIS A O 1
ATOM 784 N N . SER A 1 100 ? 28.416 -11.309 -52.228 1.00 84.94 100 SER A N 1
ATOM 785 C CA . SER A 1 100 ? 27.531 -12.478 -52.156 1.00 84.94 100 SER A CA 1
ATOM 786 C C . SER A 1 100 ? 26.453 -12.387 -51.059 1.00 84.94 100 SER A C 1
ATOM 788 O O . SER A 1 100 ? 25.613 -13.282 -50.938 1.00 84.94 100 SER A O 1
ATOM 790 N N . GLY A 1 101 ? 26.426 -11.283 -50.300 1.00 84.06 101 GLY A N 1
ATOM 791 C CA . GLY A 1 101 ? 25.394 -10.976 -49.310 1.00 84.06 101 GLY A CA 1
ATOM 792 C C . GLY A 1 101 ? 25.713 -11.428 -47.884 1.00 84.06 101 GLY A C 1
ATOM 793 O O . GLY A 1 101 ? 24.812 -11.435 -47.045 1.00 84.06 101 GLY A O 1
ATOM 794 N N . TYR A 1 102 ? 26.964 -11.793 -47.577 1.00 87.50 102 TYR A N 1
ATOM 795 C CA . TYR A 1 102 ? 27.370 -12.068 -46.198 1.00 87.50 102 TYR A CA 1
ATOM 796 C C . TYR A 1 102 ? 27.609 -10.765 -45.441 1.00 87.50 102 TYR A C 1
ATOM 798 O O . TYR A 1 102 ? 28.382 -9.911 -45.873 1.00 87.50 102 TYR A O 1
ATOM 806 N N . ILE A 1 103 ? 26.975 -10.641 -44.276 1.00 90.31 103 ILE A N 1
ATOM 807 C CA . ILE A 1 103 ? 27.186 -9.536 -43.343 1.00 90.31 103 ILE A CA 1
ATOM 808 C C . ILE A 1 103 ? 27.849 -10.054 -42.068 1.00 90.31 103 ILE A C 1
ATOM 810 O O . ILE A 1 103 ? 27.436 -11.073 -41.511 1.00 90.31 103 ILE A O 1
ATOM 814 N N . LYS A 1 104 ? 28.880 -9.348 -41.606 1.00 90.88 104 LYS A N 1
ATOM 815 C CA . LYS A 1 104 ? 29.511 -9.596 -40.307 1.00 90.88 104 LYS A CA 1
ATOM 816 C C . LYS A 1 104 ? 29.962 -8.300 -39.656 1.00 90.88 104 LYS A C 1
ATOM 818 O O . LYS A 1 104 ? 30.306 -7.341 -40.352 1.00 90.88 104 LYS A O 1
ATOM 823 N N . SER A 1 105 ? 30.006 -8.299 -38.333 1.00 90.81 105 SER A N 1
ATOM 824 C CA . SER A 1 105 ? 30.585 -7.227 -37.528 1.00 90.81 105 SER A CA 1
ATOM 825 C C . SER A 1 105 ? 31.818 -7.730 -36.789 1.00 90.81 105 SER A C 1
ATOM 827 O O . SER A 1 105 ? 31.900 -8.901 -36.426 1.00 90.81 105 SER A O 1
ATOM 829 N N . GLN A 1 106 ? 32.785 -6.849 -36.569 1.00 90.00 106 GLN A N 1
ATOM 830 C CA . GLN A 1 106 ? 33.965 -7.127 -35.751 1.00 90.00 106 GLN A CA 1
ATOM 831 C C . GLN A 1 106 ? 34.398 -5.850 -35.019 1.00 90.00 106 GLN A C 1
ATOM 833 O O . GLN A 1 106 ? 34.218 -4.761 -35.574 1.00 90.00 106 GLN A O 1
ATOM 838 N N . PRO A 1 107 ? 34.979 -5.933 -33.811 1.00 90.50 107 PRO A N 1
ATOM 839 C CA . PRO A 1 107 ? 35.450 -4.750 -33.097 1.00 90.50 107 PRO A CA 1
ATOM 840 C C . PRO A 1 107 ? 36.481 -3.962 -33.910 1.00 90.50 107 PRO A C 1
ATOM 842 O O . PRO A 1 107 ? 37.375 -4.548 -34.529 1.00 90.50 107 PRO A O 1
ATOM 845 N N . LEU A 1 108 ? 36.413 -2.626 -33.866 1.00 85.75 108 LEU A N 1
ATOM 846 C CA . LEU A 1 108 ? 37.329 -1.751 -34.614 1.00 85.75 108 LEU A CA 1
ATOM 847 C C . LEU A 1 108 ? 38.810 -2.053 -34.333 1.00 85.75 108 LEU A C 1
ATOM 849 O O . LEU A 1 108 ? 39.630 -2.028 -35.247 1.00 85.75 108 LEU A O 1
ATOM 853 N N . GLY A 1 109 ? 39.149 -2.396 -33.086 1.00 82.81 109 GLY A N 1
ATOM 854 C CA . GLY A 1 109 ? 40.515 -2.757 -32.694 1.00 82.81 109 GLY A CA 1
ATOM 855 C C . GLY A 1 109 ? 41.014 -4.083 -33.281 1.00 82.81 109 GLY A C 1
ATOM 856 O O . GLY A 1 109 ? 42.223 -4.288 -33.405 1.00 82.81 109 GLY A O 1
ATOM 857 N N . GLU A 1 110 ? 40.113 -4.990 -33.664 1.00 79.75 110 GLU A N 1
ATOM 858 C CA . GLU A 1 110 ? 40.485 -6.256 -34.294 1.00 79.75 110 GLU A CA 1
ATOM 859 C C . GLU A 1 110 ? 40.602 -6.161 -35.812 1.00 79.75 110 GLU A C 1
ATOM 861 O O . GLU A 1 110 ? 41.331 -6.958 -36.416 1.00 79.75 110 GLU A O 1
ATOM 866 N N . TYR A 1 111 ? 39.933 -5.178 -36.414 1.00 75.69 111 TYR A N 1
ATOM 867 C CA . TYR A 1 111 ? 39.975 -4.940 -37.843 1.00 75.69 111 TYR A CA 1
ATOM 868 C C . TYR A 1 111 ? 41.322 -4.345 -38.263 1.00 75.69 111 TYR A C 1
ATOM 870 O O . TYR A 1 111 ? 41.684 -3.222 -37.913 1.00 75.69 111 TYR A O 1
ATOM 878 N N . ARG A 1 112 ? 42.079 -5.088 -39.076 1.00 67.25 112 ARG A N 1
ATOM 879 C CA . ARG A 1 112 ? 43.326 -4.602 -39.674 1.00 67.25 112 ARG A CA 1
ATOM 880 C C . ARG A 1 112 ? 43.179 -4.542 -41.185 1.00 67.25 112 ARG A C 1
ATOM 882 O O . ARG A 1 112 ? 43.079 -5.577 -41.836 1.00 67.25 112 ARG A O 1
ATOM 889 N N . ALA A 1 113 ? 43.241 -3.336 -41.747 1.00 61.53 113 ALA A N 1
ATOM 890 C CA . ALA A 1 113 ? 43.253 -3.150 -43.193 1.00 61.53 113 ALA A CA 1
ATOM 891 C C . ALA A 1 113 ? 44.446 -3.897 -43.818 1.00 61.53 113 ALA A C 1
ATOM 893 O O . ALA A 1 113 ? 45.613 -3.575 -43.563 1.00 61.53 113 ALA A O 1
ATOM 894 N N . GLN A 1 114 ? 44.160 -4.900 -44.644 1.00 59.66 114 GLN A N 1
ATOM 895 C CA . GLN A 1 114 ? 45.173 -5.611 -45.412 1.00 59.66 114 GLN A CA 1
ATOM 896 C C . GLN A 1 114 ? 45.498 -4.780 -46.666 1.00 59.66 114 GLN A C 1
ATOM 898 O O . GLN A 1 114 ? 44.663 -4.607 -47.549 1.00 59.66 114 GLN A O 1
ATOM 903 N N . LYS A 1 115 ? 46.700 -4.190 -46.729 1.00 51.81 115 LYS A N 1
ATOM 904 C CA . LYS A 1 115 ? 47.149 -3.380 -47.881 1.00 51.81 115 LYS A CA 1
ATOM 905 C C . LYS A 1 115 ? 47.454 -4.261 -49.107 1.00 51.81 115 LYS A C 1
ATOM 907 O O . LYS A 1 115 ? 47.809 -5.433 -48.962 1.00 51.81 115 LYS A O 1
ATOM 912 N N . ARG A 1 116 ? 47.396 -3.672 -50.315 1.00 49.34 116 ARG A N 1
ATOM 913 C CA . ARG A 1 116 ? 47.853 -4.307 -51.571 1.00 49.34 116 ARG A CA 1
ATOM 914 C C . ARG A 1 116 ? 49.301 -4.802 -51.417 1.00 49.34 116 ARG A C 1
ATOM 916 O O . ARG A 1 116 ? 50.188 -4.003 -51.137 1.00 49.34 116 ARG A O 1
ATOM 923 N N . GLY A 1 117 ? 49.522 -6.105 -51.613 1.00 49.88 117 GLY A N 1
ATOM 924 C CA . GLY A 1 117 ? 50.852 -6.736 -51.618 1.00 49.88 117 GLY A CA 1
ATOM 925 C C . GLY A 1 117 ? 51.121 -7.770 -50.514 1.00 49.88 117 GLY A C 1
ATOM 926 O O . GLY A 1 117 ? 52.163 -8.420 -50.542 1.00 49.88 117 GLY A O 1
ATOM 927 N N . GLY A 1 118 ? 50.208 -7.983 -49.562 1.00 50.88 118 GLY A N 1
ATOM 928 C CA . GLY A 1 118 ? 50.360 -9.048 -48.565 1.00 50.88 118 GLY A CA 1
ATOM 929 C C . GLY A 1 118 ? 49.969 -10.420 -49.119 1.00 50.88 118 GLY A C 1
ATOM 930 O O . GLY A 1 118 ? 48.779 -10.720 -49.186 1.00 50.88 118 GLY A O 1
ATOM 931 N N . ARG A 1 119 ? 50.944 -11.269 -49.485 1.00 48.19 119 ARG A N 1
ATOM 932 C CA . ARG A 1 119 ? 50.703 -12.703 -49.740 1.00 48.19 119 ARG A CA 1
ATOM 933 C C . ARG A 1 119 ? 50.127 -13.347 -48.472 1.00 48.19 119 ARG A C 1
ATOM 935 O O . ARG A 1 119 ? 50.759 -13.310 -47.418 1.00 48.19 119 ARG A O 1
ATOM 942 N N . GLY A 1 120 ? 48.908 -13.872 -48.584 1.00 48.12 120 GLY A N 1
ATOM 943 C CA . GLY A 1 120 ? 48.119 -14.391 -47.471 1.00 48.12 120 GLY A CA 1
ATOM 944 C C . GLY A 1 120 ? 48.758 -15.595 -46.781 1.00 48.12 120 GLY A C 1
ATOM 945 O O . GLY A 1 120 ? 49.304 -16.487 -47.428 1.00 48.12 120 GLY A O 1
ATOM 946 N N . LYS A 1 121 ? 48.639 -15.637 -45.450 1.00 42.28 121 LYS A N 1
ATOM 947 C CA . LYS A 1 121 ? 48.678 -16.907 -44.723 1.00 42.28 121 LYS A CA 1
ATOM 948 C C . LYS A 1 121 ? 47.422 -17.679 -45.124 1.00 42.28 121 LYS A C 1
ATOM 950 O O . LYS A 1 121 ? 46.321 -17.164 -44.953 1.00 42.28 121 LYS A O 1
ATOM 955 N N . GLN A 1 122 ? 47.605 -18.865 -45.698 1.00 50.97 122 GLN A N 1
ATOM 956 C CA . GLN A 1 122 ? 46.521 -19.783 -46.033 1.00 50.97 122 GLN A CA 1
ATOM 957 C C . GLN A 1 122 ? 45.684 -20.077 -44.783 1.00 50.97 122 GLN A C 1
ATOM 959 O O . GLN A 1 122 ? 46.180 -20.668 -43.827 1.00 50.97 122 GLN A O 1
ATOM 964 N N . ALA A 1 123 ? 44.417 -19.683 -44.825 1.00 38.34 123 ALA A N 1
ATOM 965 C CA . ALA A 1 123 ? 43.363 -20.220 -43.987 1.00 38.34 123 ALA A CA 1
ATOM 966 C C . ALA A 1 123 ? 42.253 -20.670 -44.946 1.00 38.34 123 ALA A C 1
ATOM 968 O O . ALA A 1 123 ? 41.550 -19.856 -45.527 1.00 38.34 123 ALA A O 1
ATOM 969 N N . THR A 1 124 ? 42.264 -21.973 -45.212 1.00 40.00 124 THR A N 1
ATOM 970 C CA . THR A 1 124 ? 41.139 -22.862 -45.529 1.00 40.00 124 THR A CA 1
ATOM 971 C C . THR A 1 124 ? 39.973 -22.336 -46.388 1.00 40.00 124 THR A C 1
ATOM 973 O O . THR A 1 124 ? 39.164 -21.535 -45.943 1.00 40.00 124 THR A O 1
ATOM 976 N N . ALA A 1 125 ? 39.856 -22.934 -47.585 1.00 45.09 125 ALA A N 1
ATOM 977 C CA . ALA A 1 125 ? 38.669 -23.076 -48.440 1.00 45.09 125 ALA A CA 1
ATOM 978 C C . ALA A 1 125 ? 37.787 -21.826 -48.619 1.00 45.09 125 ALA A C 1
ATOM 980 O O . ALA A 1 125 ? 36.654 -21.764 -48.146 1.00 45.09 125 ALA A O 1
ATOM 981 N N . THR A 1 126 ? 38.289 -20.859 -49.387 1.00 42.94 126 THR A N 1
ATOM 982 C CA . THR A 1 126 ? 37.466 -19.802 -49.974 1.00 42.94 126 THR A CA 1
ATOM 983 C C . THR A 1 126 ? 36.352 -20.427 -50.810 1.00 42.94 126 THR A C 1
ATOM 985 O O . THR A 1 126 ? 36.605 -21.079 -51.823 1.00 42.94 126 THR A O 1
ATOM 988 N N . LYS A 1 127 ? 35.106 -20.178 -50.403 1.00 50.16 127 LYS A N 1
ATOM 989 C CA . LYS A 1 127 ? 34.017 -20.023 -51.364 1.00 50.16 127 LYS A CA 1
ATOM 990 C C . LYS A 1 127 ? 34.461 -18.898 -52.312 1.00 50.16 127 LYS A C 1
ATOM 992 O O . LYS A 1 127 ? 34.930 -17.860 -51.852 1.00 50.16 127 LYS A O 1
ATOM 997 N N . GLU A 1 128 ? 34.464 -19.202 -53.597 1.00 57.03 128 GLU A N 1
ATOM 998 C CA . GLU A 1 128 ? 35.096 -18.449 -54.684 1.00 57.03 128 GLU A CA 1
ATOM 999 C C . GLU A 1 128 ? 34.771 -16.937 -54.653 1.00 57.03 128 GLU A C 1
ATOM 1001 O O . GLU A 1 128 ? 33.616 -16.560 -54.490 1.00 57.03 128 GLU A O 1
ATOM 1006 N N . ASP A 1 129 ? 35.802 -16.091 -54.802 1.00 64.56 129 ASP A N 1
ATOM 1007 C CA . ASP A 1 129 ? 35.748 -14.666 -55.193 1.00 64.56 129 ASP A CA 1
ATOM 1008 C C . ASP A 1 129 ? 34.702 -13.744 -54.524 1.00 64.56 129 ASP A C 1
ATOM 1010 O O . ASP A 1 129 ? 34.145 -12.860 -55.171 1.00 64.56 129 ASP A O 1
ATOM 1014 N N . ASP A 1 130 ? 34.466 -13.862 -53.215 1.00 71.31 130 ASP A N 1
ATOM 1015 C CA . ASP A 1 130 ? 33.641 -12.880 -52.495 1.00 71.31 130 ASP A CA 1
ATOM 1016 C C . ASP A 1 130 ? 34.482 -11.692 -51.985 1.00 71.31 130 ASP A C 1
ATOM 1018 O O . ASP A 1 130 ? 35.363 -11.850 -51.134 1.00 71.31 130 ASP A O 1
ATOM 1022 N N . TRP A 1 131 ? 34.226 -10.486 -52.505 1.00 76.69 131 TRP A N 1
ATOM 1023 C CA . TRP A 1 131 ? 34.866 -9.242 -52.056 1.00 76.69 131 TRP A CA 1
ATOM 1024 C C . TRP A 1 131 ? 33.922 -8.391 -51.203 1.00 76.69 131 TRP A C 1
ATOM 1026 O O . TRP A 1 131 ? 32.704 -8.558 -51.207 1.00 76.69 131 TRP A O 1
ATOM 1036 N N . VAL A 1 132 ? 34.497 -7.446 -50.458 1.00 82.50 132 VAL A N 1
ATOM 1037 C CA . VAL A 1 132 ? 33.735 -6.495 -49.639 1.00 82.50 132 VAL A CA 1
ATOM 1038 C C . VAL A 1 132 ? 33.097 -5.443 -50.547 1.00 82.50 132 VAL A C 1
ATOM 1040 O O . VAL A 1 132 ? 33.817 -4.710 -51.224 1.00 82.50 132 VAL A O 1
ATOM 1043 N N . ASP A 1 133 ? 31.766 -5.372 -50.549 1.00 84.62 133 ASP A N 1
ATOM 1044 C CA . ASP A 1 133 ? 30.984 -4.391 -51.312 1.00 84.62 133 ASP A CA 1
ATOM 1045 C C . ASP A 1 133 ? 30.776 -3.104 -50.502 1.00 84.62 133 ASP A C 1
ATOM 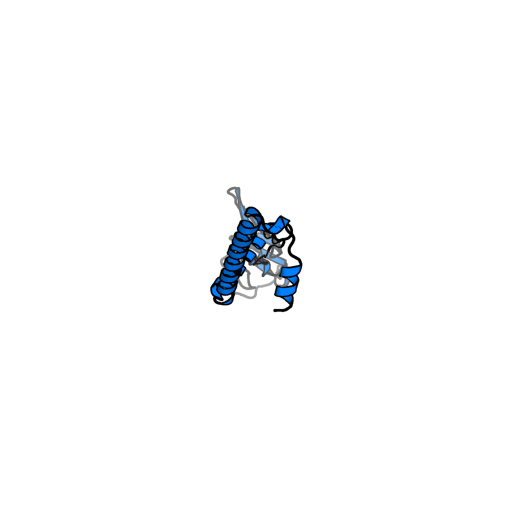1047 O O . ASP A 1 133 ? 30.998 -1.999 -50.995 1.00 84.62 133 ASP A O 1
ATOM 1051 N N . GLN A 1 134 ? 30.431 -3.244 -49.216 1.00 87.25 134 GLN A N 1
ATOM 1052 C CA . GLN A 1 134 ? 30.264 -2.114 -48.302 1.00 87.25 134 GLN A CA 1
ATOM 1053 C C . GLN A 1 134 ? 31.010 -2.338 -46.990 1.00 87.25 134 GLN A C 1
ATOM 1055 O O . GLN A 1 134 ? 31.015 -3.432 -46.420 1.00 87.25 134 GLN A O 1
ATOM 1060 N N . LEU A 1 135 ? 31.621 -1.263 -46.497 1.00 89.00 135 LEU A N 1
ATOM 1061 C CA . LEU A 1 135 ? 32.290 -1.218 -45.207 1.00 89.00 135 LEU A CA 1
ATOM 1062 C C . LEU A 1 135 ? 31.980 0.108 -44.530 1.00 89.00 135 LEU A C 1
ATOM 1064 O O . LEU A 1 135 ? 32.209 1.171 -45.107 1.00 89.00 135 LEU A O 1
ATOM 1068 N N . PHE A 1 136 ? 31.507 0.037 -43.293 1.00 91.06 136 PHE A N 1
ATOM 1069 C CA . PHE A 1 136 ? 31.242 1.213 -42.477 1.00 91.06 136 PHE A CA 1
ATOM 1070 C C . PHE A 1 136 ? 31.511 0.926 -40.999 1.00 91.06 136 PHE A C 1
ATOM 1072 O O . PHE A 1 136 ? 31.613 -0.227 -40.572 1.00 91.06 136 PHE A O 1
ATOM 1079 N N . ILE A 1 137 ? 31.670 2.001 -40.232 1.00 92.62 137 ILE A N 1
ATOM 1080 C CA . ILE A 1 137 ? 31.834 1.960 -38.780 1.00 92.62 137 ILE A CA 1
ATOM 1081 C C . ILE A 1 137 ? 30.500 2.372 -38.168 1.00 92.62 137 ILE A C 1
ATOM 1083 O O . ILE A 1 137 ? 29.923 3.374 -38.590 1.00 92.62 137 ILE A O 1
ATOM 1087 N N . ALA A 1 138 ? 30.019 1.597 -37.204 1.00 94.19 138 ALA A N 1
ATOM 1088 C CA . ALA A 1 138 ? 28.793 1.876 -36.468 1.00 94.19 138 ALA A CA 1
ATOM 1089 C C . ALA A 1 138 ? 28.930 1.390 -35.023 1.00 94.19 138 ALA A C 1
ATOM 1091 O O . ALA A 1 138 ? 29.690 0.457 -34.746 1.00 94.19 138 ALA A O 1
ATOM 1092 N N . ASN A 1 139 ? 28.192 1.998 -34.099 1.00 95.00 139 ASN A N 1
ATOM 1093 C CA . ASN A 1 139 ? 28.138 1.515 -32.729 1.00 95.00 139 ASN A CA 1
ATOM 1094 C C . ASN A 1 139 ? 27.236 0.278 -32.637 1.00 95.00 139 ASN A C 1
ATOM 1096 O O . ASN A 1 139 ? 26.225 0.195 -33.324 1.00 95.00 139 ASN A O 1
ATOM 1100 N N . THR A 1 140 ? 27.538 -0.657 -31.734 1.00 93.88 140 THR A N 1
ATOM 1101 C CA . THR A 1 140 ? 26.656 -1.792 -31.373 1.00 93.88 140 THR A CA 1
ATOM 1102 C C . THR A 1 140 ? 25.165 -1.447 -31.228 1.00 93.88 140 THR A C 1
ATOM 1104 O O . THR A 1 140 ? 24.326 -2.264 -31.601 1.00 93.88 140 THR A O 1
ATOM 1107 N N . HIS A 1 141 ? 24.833 -0.254 -30.722 1.00 94.44 141 HIS A N 1
ATOM 1108 C CA . HIS A 1 141 ? 23.457 0.186 -30.467 1.00 94.44 141 HIS A CA 1
ATOM 1109 C C . HIS A 1 141 ? 22.825 0.946 -31.645 1.00 94.44 141 HIS A C 1
ATOM 1111 O O . HIS A 1 141 ? 21.646 1.307 -31.585 1.00 94.44 141 HIS A O 1
ATOM 1117 N N . ASP A 1 142 ? 23.565 1.178 -32.729 1.00 95.25 142 ASP A N 1
ATOM 1118 C CA . ASP A 1 142 ? 23.025 1.816 -33.926 1.00 95.25 142 ASP A CA 1
ATOM 1119 C C . ASP A 1 142 ? 22.142 0.846 -34.722 1.00 95.25 142 ASP A C 1
ATOM 1121 O O . ASP A 1 142 ? 22.269 -0.380 -34.640 1.00 95.25 142 ASP A O 1
ATOM 1125 N N . TYR A 1 143 ? 21.238 1.414 -35.522 1.00 94.69 143 TYR A N 1
ATOM 1126 C CA . TYR A 1 143 ? 20.405 0.664 -36.457 1.00 94.69 143 TYR A CA 1
ATOM 1127 C C . TYR A 1 143 ? 21.041 0.619 -37.845 1.00 94.69 143 TYR A C 1
ATOM 1129 O O . TYR A 1 143 ? 21.377 1.650 -38.428 1.00 94.69 143 TYR A O 1
ATOM 1137 N N . ILE A 1 144 ? 21.110 -0.579 -38.417 1.00 93.50 144 ILE A N 1
ATOM 1138 C CA . ILE A 1 144 ? 21.414 -0.796 -39.828 1.00 93.50 144 ILE A CA 1
ATOM 1139 C C . ILE A 1 144 ? 20.094 -0.808 -40.588 1.00 93.50 144 ILE A C 1
ATOM 1141 O O . ILE A 1 144 ? 19.211 -1.608 -40.289 1.00 93.50 144 ILE A O 1
ATOM 1145 N N . LEU A 1 145 ? 19.966 0.068 -41.583 1.00 94.25 145 LEU A N 1
ATOM 1146 C CA . LEU A 1 145 ? 18.783 0.178 -42.431 1.00 94.25 145 LEU A CA 1
ATOM 1147 C C . LEU A 1 145 ? 19.051 -0.469 -43.795 1.00 94.25 145 LEU A C 1
ATOM 1149 O O . LEU A 1 145 ? 19.829 0.040 -44.600 1.00 94.25 145 LEU A O 1
ATOM 1153 N N . CYS A 1 146 ? 18.390 -1.591 -44.068 1.00 91.25 146 CYS A N 1
ATOM 1154 C CA . CYS A 1 146 ? 18.534 -2.361 -45.299 1.00 91.25 146 CYS A CA 1
ATOM 1155 C C . CYS A 1 146 ? 17.364 -2.081 -46.252 1.00 91.25 146 CYS A C 1
ATOM 1157 O O . CYS A 1 146 ? 16.239 -2.548 -46.046 1.00 91.25 146 CYS A O 1
ATOM 1159 N N . PHE A 1 147 ? 17.636 -1.346 -47.329 1.00 93.50 147 PHE A N 1
ATOM 1160 C CA . PHE A 1 147 ? 16.658 -1.031 -48.370 1.00 93.50 147 PHE A CA 1
ATOM 1161 C C . PHE A 1 147 ? 16.651 -2.112 -49.455 1.00 93.50 147 PHE A C 1
ATOM 1163 O O . PHE A 1 147 ? 17.673 -2.394 -50.076 1.00 93.50 147 PHE A O 1
ATOM 1170 N N . SER A 1 148 ? 15.489 -2.712 -49.710 1.00 93.00 148 SER A N 1
ATOM 1171 C CA . SER A 1 148 ? 15.326 -3.719 -50.765 1.00 93.00 148 SER A CA 1
ATOM 1172 C C . SER A 1 148 ? 14.856 -3.113 -52.089 1.00 93.00 148 SER A C 1
ATOM 1174 O O . SER A 1 148 ? 14.125 -2.124 -52.125 1.00 93.00 148 SER A O 1
ATOM 1176 N N . ASN A 1 149 ? 15.171 -3.789 -53.195 1.00 92.81 149 ASN A N 1
ATOM 1177 C CA . ASN A 1 149 ? 14.708 -3.434 -54.544 1.00 92.81 149 ASN A CA 1
ATOM 1178 C C . ASN A 1 149 ? 13.179 -3.523 -54.745 1.00 92.81 149 ASN A C 1
ATOM 1180 O O . ASN A 1 149 ? 12.669 -3.072 -55.765 1.00 92.81 149 ASN A O 1
ATOM 1184 N N . ARG A 1 150 ? 12.441 -4.091 -53.781 1.00 94.75 150 ARG A N 1
ATOM 1185 C CA . ARG A 1 150 ? 10.969 -4.128 -53.751 1.00 94.75 150 ARG A CA 1
ATOM 1186 C C . ARG A 1 150 ? 10.359 -2.976 -52.943 1.00 94.75 150 ARG A C 1
ATOM 1188 O O . ARG A 1 150 ? 9.179 -3.033 -52.614 1.00 94.75 150 ARG A O 1
ATOM 1195 N N . GLY A 1 151 ? 11.158 -1.978 -52.562 1.00 94.00 151 GLY A N 1
ATOM 1196 C CA . GLY A 1 151 ? 10.699 -0.836 -51.768 1.00 94.00 151 GLY A CA 1
ATOM 1197 C C . GLY A 1 151 ? 10.380 -1.175 -50.308 1.00 94.00 151 GLY A C 1
ATOM 1198 O O . GLY A 1 151 ? 9.660 -0.429 -49.654 1.00 94.00 151 GLY A O 1
ATOM 1199 N N . ARG A 1 152 ? 10.884 -2.302 -49.785 1.00 95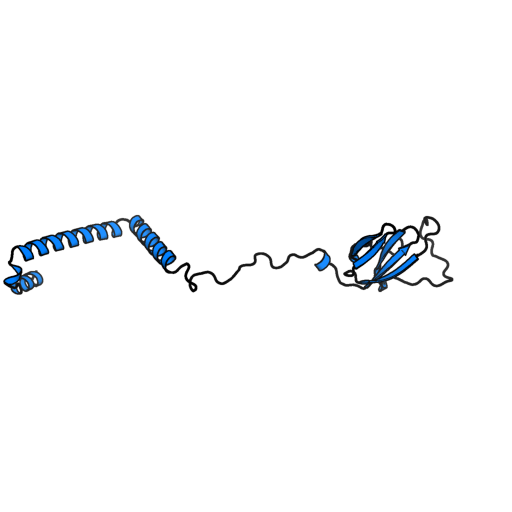.06 152 ARG A N 1
ATOM 1200 C CA . ARG A 1 152 ? 10.753 -2.670 -48.363 1.00 95.06 152 ARG A CA 1
ATOM 1201 C C . ARG A 1 152 ? 12.012 -2.270 -47.601 1.00 95.06 152 ARG A C 1
ATOM 1203 O O . ARG A 1 152 ? 13.111 -2.477 -48.119 1.00 95.06 152 ARG A O 1
ATOM 1210 N N . LEU A 1 153 ? 11.829 -1.763 -46.387 1.00 95.38 153 LEU A N 1
ATOM 1211 C CA . LEU A 1 153 ? 12.885 -1.456 -45.428 1.00 95.38 153 LEU A CA 1
ATOM 1212 C C . LEU A 1 153 ? 12.924 -2.547 -44.356 1.00 95.38 153 LEU A C 1
ATOM 1214 O O . LEU A 1 153 ? 11.886 -2.893 -43.795 1.00 95.38 153 LEU A O 1
ATOM 1218 N N . TYR A 1 154 ? 14.119 -3.042 -44.064 1.00 93.50 154 TYR A N 1
ATOM 1219 C CA . TYR A 1 154 ? 14.399 -3.867 -42.895 1.00 93.50 154 TYR A CA 1
ATOM 1220 C C . TYR A 1 154 ? 15.378 -3.115 -42.004 1.00 93.50 154 TYR A C 1
ATOM 1222 O O . TYR A 1 154 ? 16.230 -2.384 -42.511 1.00 93.50 154 TYR A O 1
ATOM 1230 N N . TRP A 1 155 ? 15.264 -3.285 -40.695 1.00 94.06 155 TRP A N 1
ATOM 1231 C CA . TRP A 1 155 ? 16.229 -2.744 -39.752 1.00 94.06 155 TRP A CA 1
ATOM 1232 C C . TRP A 1 155 ? 16.645 -3.816 -38.759 1.00 94.06 155 TRP A C 1
ATOM 1234 O O . TRP A 1 155 ? 15.851 -4.690 -38.414 1.00 94.06 155 TRP A O 1
ATOM 1244 N N . LEU A 1 156 ? 17.890 -3.731 -38.318 1.00 93.62 156 LEU A N 1
ATOM 1245 C CA . LEU A 1 156 ? 18.461 -4.562 -37.267 1.00 93.62 156 LEU A CA 1
ATOM 1246 C C . LEU A 1 156 ? 19.488 -3.743 -36.492 1.00 93.62 156 LEU A C 1
ATOM 1248 O O . LEU A 1 156 ? 20.051 -2.786 -37.033 1.00 93.62 156 LEU A O 1
ATOM 1252 N N . LYS A 1 157 ? 19.729 -4.099 -35.235 1.00 93.50 157 LYS A N 1
ATOM 1253 C CA . LYS A 1 157 ? 20.799 -3.476 -34.450 1.00 93.50 157 LYS A CA 1
ATOM 1254 C C . LYS A 1 157 ? 22.150 -4.049 -34.863 1.00 93.50 157 LYS A C 1
ATOM 1256 O O . LYS A 1 157 ? 22.256 -5.213 -35.244 1.00 93.50 157 LYS A O 1
ATOM 1261 N N . VAL A 1 158 ? 23.212 -3.255 -34.751 1.00 93.88 158 VAL A N 1
ATOM 1262 C CA . VAL A 1 158 ? 24.573 -3.720 -35.071 1.00 93.88 158 VAL A CA 1
ATOM 1263 C C . VAL A 1 158 ? 24.982 -4.913 -34.198 1.00 93.88 158 VAL A C 1
ATOM 1265 O O . VAL A 1 158 ? 25.657 -5.812 -34.688 1.00 93.88 158 VAL A O 1
ATOM 1268 N N . TRP A 1 159 ? 24.552 -4.973 -32.933 1.00 92.31 159 TRP A N 1
ATOM 1269 C CA . TRP A 1 159 ? 24.850 -6.107 -32.050 1.00 92.31 159 TRP A CA 1
ATOM 1270 C C . TRP A 1 159 ? 24.179 -7.428 -32.469 1.00 92.31 159 TRP A C 1
ATOM 1272 O O . TRP A 1 159 ? 24.670 -8.493 -32.098 1.00 92.31 159 TRP A O 1
ATOM 1282 N N . GLU A 1 160 ? 23.102 -7.376 -33.260 1.00 91.44 160 GLU A N 1
ATOM 1283 C CA . GLU A 1 160 ? 22.418 -8.560 -33.806 1.00 91.44 160 GLU A CA 1
ATOM 1284 C C . GLU A 1 160 ? 23.147 -9.141 -35.028 1.00 91.44 160 GLU A C 1
ATOM 1286 O O . GLU A 1 160 ? 22.870 -10.265 -35.453 1.00 91.44 160 GLU A O 1
ATOM 1291 N N . VAL A 1 161 ? 24.088 -8.388 -35.612 1.00 91.44 161 VAL A N 1
ATOM 1292 C CA . VAL A 1 161 ? 24.902 -8.853 -36.736 1.00 91.44 161 VAL A CA 1
ATOM 1293 C C . VAL A 1 161 ? 25.844 -9.966 -36.259 1.00 91.44 161 VAL A C 1
ATOM 1295 O O . VAL A 1 161 ? 26.470 -9.834 -35.202 1.00 91.44 161 VAL A O 1
ATOM 1298 N N . PRO A 1 162 ? 26.010 -11.055 -37.036 1.00 90.44 162 PRO A N 1
ATOM 1299 C CA . PRO A 1 162 ? 26.954 -12.110 -36.698 1.00 90.44 162 PRO A CA 1
ATOM 1300 C C . PRO A 1 162 ? 28.362 -11.558 -36.449 1.00 90.44 162 PRO A C 1
ATOM 1302 O O . PRO A 1 162 ? 28.960 -10.908 -37.314 1.00 90.44 162 PRO A O 1
ATOM 1305 N N . GLN A 1 163 ? 28.902 -11.843 -35.265 1.00 83.69 163 GLN A N 1
ATOM 1306 C CA . GLN A 1 163 ? 30.267 -11.468 -34.913 1.00 83.69 163 GLN A CA 1
ATOM 1307 C C . GLN A 1 163 ? 31.248 -12.374 -35.657 1.00 83.69 163 GLN A C 1
ATOM 1309 O O . GLN A 1 163 ? 31.281 -13.589 -35.450 1.00 83.69 163 GLN A O 1
ATOM 1314 N N . GLY A 1 164 ? 32.037 -11.781 -36.548 1.00 73.38 164 GLY A N 1
ATOM 1315 C CA . GLY A 1 164 ? 33.059 -12.490 -37.304 1.00 73.38 164 GLY A CA 1
ATOM 1316 C C . GLY A 1 164 ? 34.340 -12.632 -36.493 1.00 73.38 164 GLY A C 1
ATOM 1317 O O . GLY A 1 164 ? 34.852 -11.648 -35.964 1.00 73.38 164 GLY A O 1
ATOM 1318 N N . SER A 1 165 ? 34.906 -13.838 -36.449 1.00 63.44 165 SER A N 1
ATOM 1319 C CA . SER A 1 165 ? 36.292 -14.015 -36.004 1.00 63.44 165 SER A CA 1
ATOM 1320 C C . SER A 1 165 ? 37.250 -13.810 -37.182 1.00 63.44 165 SER A C 1
ATOM 1322 O O . SER A 1 165 ? 36.848 -13.858 -38.347 1.00 63.44 165 SER A O 1
ATOM 1324 N N . ARG A 1 166 ? 38.549 -13.645 -36.904 1.00 57.69 166 ARG A N 1
ATOM 1325 C CA . ARG A 1 166 ? 39.614 -13.450 -37.913 1.00 57.69 166 ARG A CA 1
ATOM 1326 C C . ARG A 1 166 ? 39.768 -14.584 -38.955 1.00 57.69 166 ARG A C 1
ATOM 1328 O O . ARG A 1 166 ? 40.697 -14.520 -39.755 1.00 57.69 166 ARG A O 1
ATOM 1335 N N . GLY A 1 167 ? 38.900 -15.597 -38.967 1.00 55.22 167 GLY A N 1
ATOM 1336 C CA . GLY A 1 167 ? 38.916 -16.710 -39.922 1.00 55.22 167 GLY A CA 1
ATOM 1337 C C . GLY A 1 167 ? 37.541 -17.230 -40.359 1.00 55.22 167 GLY A C 1
ATOM 1338 O O . GLY A 1 167 ? 37.481 -18.359 -40.836 1.00 55.22 167 GLY A O 1
ATOM 1339 N N . SER A 1 168 ? 36.464 -16.453 -40.179 1.00 47.44 168 SER A N 1
ATOM 1340 C CA . SER A 1 168 ? 35.095 -16.790 -40.623 1.00 47.44 168 SER A CA 1
ATOM 1341 C C . SER A 1 168 ? 34.542 -15.796 -41.636 1.00 47.44 168 SER A C 1
ATOM 1343 O O . SER A 1 168 ? 34.714 -14.569 -41.404 1.00 47.44 168 SER A O 1
#

Foldseek 3Di:
DVVVVVVVVVDDPVCPDPVNVVVVVVVVVVVVVVVVVVVVCVVDVVNVVVVVVVVVVVCCVVPCPPPVNDDPDDDDPDPDPDDPVNVDDWAKWKWWAKPVGAIAIEGPVQDDDDDPPDDDDDDDDDPPDIDTPDIDIDIQQDKDWDADPVRDIDIDGNVPGHHDDPRD

Sequence (168 aa):
SDTQAQEILQMRLQRLTGLEQDKIVAEYKEVMAEIEDFLDILAKPERVSVIIGDELGHVKQEFGQTKLGARRSLVEHSSFDLSTEDLITPTDMVVTLSHSGYIKSQPLGEYRAQKRGGRGKQATATKEDDWVDQLFIANTHDYILCFSNRGRLYWLKVWEVPQGSRGS

Radius of gyration: 46.8 Å; chains: 1; bounding box: 98×41×111 Å

pLDDT: mean 83.8, std 14.76, range [38.34, 97.62]